Protein AF-A0A354H2B5-F1 (afdb_monomer_lite)

pLDDT: mean 76.97, std 15.52, range [28.95, 92.38]

Structure (mmCIF, N/CA/C/O backbone):
data_AF-A0A354H2B5-F1
#
_entry.id   AF-A0A354H2B5-F1
#
loop_
_atom_site.group_PDB
_atom_site.id
_atom_site.type_symbol
_atom_site.label_atom_id
_atom_site.label_alt_id
_atom_site.label_comp_id
_atom_site.label_asym_id
_atom_site.label_entity_id
_atom_site.label_seq_id
_atom_site.pdbx_PDB_ins_code
_atom_site.Cartn_x
_atom_site.Cartn_y
_atom_site.Cartn_z
_atom_site.occupancy
_atom_site.B_iso_or_equiv
_atom_site.auth_seq_id
_atom_site.auth_comp_id
_atom_site.auth_asym_id
_atom_site.auth_atom_id
_atom_site.pdbx_PDB_model_num
ATOM 1 N N . MET A 1 1 ? 11.056 4.997 -16.940 1.00 75.81 1 MET A N 1
ATOM 2 C CA . MET A 1 1 ? 10.043 4.593 -15.936 1.00 75.81 1 MET A CA 1
ATOM 3 C C . MET A 1 1 ? 10.519 3.284 -15.334 1.00 75.81 1 MET A C 1
ATOM 5 O O . MET A 1 1 ? 11.194 2.554 -16.043 1.00 75.81 1 MET A O 1
ATOM 9 N N . PHE A 1 2 ? 10.261 3.031 -14.055 1.00 84.81 2 PHE A N 1
ATOM 10 C CA . PHE A 1 2 ? 10.778 1.858 -13.340 1.00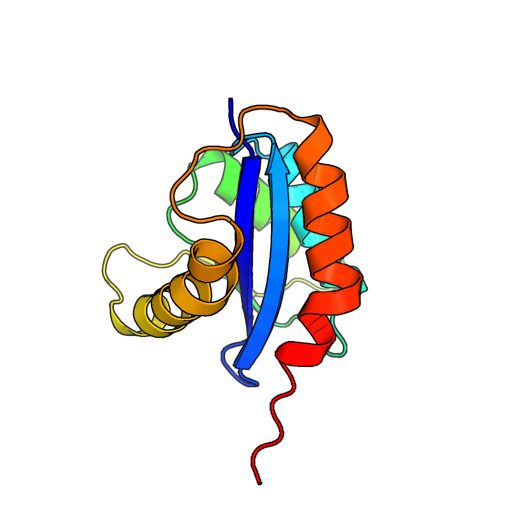 84.81 2 PHE A CA 1
ATOM 11 C C . PHE A 1 2 ? 9.664 1.250 -12.488 1.00 84.81 2 PHE A C 1
ATOM 13 O O . PHE A 1 2 ? 8.677 1.936 -12.202 1.00 84.81 2 PHE A O 1
ATOM 20 N N . ALA A 1 3 ? 9.818 -0.006 -12.077 1.00 86.56 3 ALA A N 1
ATOM 21 C CA . ALA A 1 3 ? 8.948 -0.611 -11.080 1.00 86.56 3 ALA A CA 1
ATOM 22 C C . ALA A 1 3 ? 9.230 0.005 -9.702 1.00 86.56 3 ALA A C 1
ATOM 24 O O . ALA A 1 3 ? 10.386 0.183 -9.315 1.00 86.56 3 ALA A O 1
ATOM 25 N N . TYR A 1 4 ? 8.166 0.338 -8.979 1.00 85.25 4 TYR A N 1
ATOM 26 C CA . TYR A 1 4 ? 8.210 0.815 -7.603 1.00 85.25 4 TYR A CA 1
ATOM 27 C C . TYR A 1 4 ? 7.457 -0.161 -6.716 1.00 85.25 4 TYR A C 1
ATOM 29 O O . TYR A 1 4 ? 6.365 -0.599 -7.077 1.00 85.25 4 TYR A O 1
ATOM 37 N N . THR A 1 5 ? 8.021 -0.452 -5.551 1.00 85.81 5 THR A N 1
ATOM 38 C CA . THR A 1 5 ? 7.298 -1.139 -4.483 1.00 85.81 5 THR A CA 1
ATOM 39 C C . THR A 1 5 ? 6.559 -0.108 -3.640 1.00 85.81 5 THR A C 1
ATOM 41 O O . THR A 1 5 ? 7.102 0.943 -3.302 1.00 85.81 5 THR A O 1
ATOM 44 N N . ILE A 1 6 ? 5.306 -0.418 -3.345 1.00 86.88 6 ILE A N 1
ATOM 45 C CA . ILE A 1 6 ? 4.435 0.263 -2.402 1.00 86.88 6 ILE A CA 1
ATOM 46 C C . ILE A 1 6 ? 4.359 -0.658 -1.189 1.00 86.88 6 ILE A C 1
ATOM 48 O O . ILE A 1 6 ? 4.023 -1.836 -1.338 1.00 86.88 6 ILE A O 1
ATOM 52 N N . ASP A 1 7 ? 4.712 -0.128 -0.026 1.00 85.38 7 ASP A N 1
ATOM 53 C CA . ASP A 1 7 ? 4.713 -0.855 1.238 1.00 85.38 7 ASP A CA 1
ATOM 54 C C . ASP A 1 7 ? 3.526 -0.384 2.079 1.00 85.38 7 ASP A C 1
ATOM 56 O O . ASP A 1 7 ? 3.338 0.817 2.277 1.00 85.38 7 ASP A O 1
ATOM 60 N N . PHE A 1 8 ? 2.705 -1.327 2.527 1.00 85.94 8 PHE A N 1
ATOM 61 C CA . PHE A 1 8 ? 1.566 -1.077 3.398 1.00 85.94 8 PHE A CA 1
ATOM 62 C C . PHE A 1 8 ? 1.844 -1.723 4.740 1.00 85.94 8 PHE A C 1
ATOM 64 O O . PHE A 1 8 ? 2.137 -2.917 4.803 1.00 85.94 8 PHE A O 1
ATOM 71 N N . VAL A 1 9 ? 1.714 -0.944 5.808 1.00 84.62 9 VAL A N 1
ATOM 72 C CA . VAL A 1 9 ? 1.931 -1.412 7.173 1.00 84.62 9 VAL A CA 1
ATOM 73 C C . VAL A 1 9 ? 0.729 -1.031 8.021 1.00 84.62 9 VAL A C 1
ATOM 75 O O . VAL A 1 9 ? 0.363 0.139 8.100 1.00 84.62 9 VAL A O 1
ATOM 78 N N . ASP A 1 10 ? 0.127 -2.021 8.668 1.00 85.12 10 ASP A N 1
ATOM 79 C CA . ASP A 1 10 ? -0.815 -1.790 9.753 1.00 85.12 10 ASP A CA 1
ATOM 80 C C . ASP A 1 10 ? -0.036 -1.597 11.059 1.00 85.12 10 ASP A C 1
ATOM 82 O O . ASP A 1 10 ? 0.724 -2.471 11.481 1.00 85.12 10 ASP A O 1
ATOM 86 N N . ILE A 1 11 ? -0.213 -0.439 11.693 1.00 79.25 11 ILE A N 1
ATOM 87 C CA . ILE A 1 11 ? 0.541 -0.054 12.895 1.00 79.25 11 ILE A CA 1
ATOM 88 C C . ILE A 1 11 ? 0.108 -0.883 14.114 1.00 79.25 11 ILE A C 1
ATOM 90 O O . ILE A 1 11 ? 0.930 -1.202 14.967 1.00 79.25 11 ILE A O 1
ATOM 94 N N . ALA A 1 12 ? -1.173 -1.252 14.210 1.00 80.25 12 ALA A N 1
ATOM 95 C CA . ALA A 1 12 ? -1.713 -1.924 15.391 1.00 80.25 12 ALA A CA 1
ATOM 96 C C . ALA A 1 12 ? -1.278 -3.394 15.489 1.00 80.25 12 ALA A C 1
ATOM 98 O O . ALA A 1 12 ? -1.037 -3.907 16.579 1.00 80.25 12 ALA A O 1
ATOM 99 N N . THR A 1 13 ? -1.198 -4.075 14.350 1.00 80.50 13 THR A N 1
ATOM 100 C CA . THR A 1 13 ? -0.912 -5.513 14.249 1.00 80.50 13 THR A CA 1
ATOM 101 C C . THR A 1 13 ? 0.490 -5.801 13.725 1.00 80.50 13 THR A C 1
ATOM 103 O O . THR A 1 13 ? 0.959 -6.933 13.810 1.00 80.50 13 THR A O 1
ATOM 106 N N . GLY A 1 14 ? 1.154 -4.802 13.141 1.00 79.94 14 GLY A N 1
ATOM 107 C CA . GLY A 1 14 ? 2.409 -4.979 12.424 1.00 79.94 14 GLY A CA 1
ATOM 108 C C . GLY A 1 14 ? 2.250 -5.663 11.063 1.00 79.94 14 GLY A C 1
ATOM 109 O O . GLY A 1 14 ? 3.273 -5.874 10.404 1.00 79.94 14 GLY A O 1
ATOM 110 N N . TRP A 1 15 ? 1.019 -5.983 10.628 1.00 83.19 15 TRP A N 1
ATOM 111 C CA . TRP A 1 15 ? 0.731 -6.632 9.345 1.00 83.19 15 TRP A CA 1
ATOM 112 C C . TRP A 1 15 ? 1.308 -5.825 8.186 1.00 83.19 15 TRP A C 1
ATOM 114 O O . TRP A 1 15 ? 1.215 -4.598 8.166 1.00 83.19 15 TRP A O 1
ATOM 124 N N . THR A 1 16 ? 1.897 -6.511 7.208 1.00 84.62 16 THR A N 1
ATOM 125 C CA . THR A 1 16 ? 2.506 -5.864 6.045 1.00 84.62 16 THR A CA 1
ATOM 126 C C . THR A 1 16 ? 2.004 -6.456 4.747 1.00 84.62 16 THR A C 1
ATOM 128 O O . THR A 1 16 ? 1.933 -7.676 4.619 1.00 84.62 16 THR A O 1
ATOM 131 N N . GLU A 1 17 ? 1.760 -5.607 3.760 1.00 86.88 17 GLU A N 1
ATOM 132 C CA . GLU A 1 17 ? 1.468 -6.010 2.388 1.00 86.88 17 GLU A CA 1
ATOM 133 C C . GLU A 1 17 ? 2.338 -5.192 1.438 1.00 86.88 17 GLU A C 1
ATOM 135 O O . GLU A 1 17 ? 2.391 -3.970 1.540 1.00 86.88 17 GLU A O 1
ATOM 140 N N . GLN A 1 18 ? 2.992 -5.842 0.480 1.00 89.00 18 GLN A N 1
ATOM 141 C CA . GLN A 1 18 ? 3.775 -5.157 -0.547 1.00 89.00 18 GLN A CA 1
ATOM 142 C C . GLN A 1 18 ? 3.103 -5.302 -1.907 1.00 89.00 18 GLN A C 1
ATOM 144 O O . GLN A 1 18 ? 2.541 -6.349 -2.235 1.00 89.00 18 GLN A O 1
ATOM 149 N N . ARG A 1 19 ? 3.158 -4.257 -2.731 1.00 90.31 19 ARG A N 1
ATOM 150 C CA . ARG A 1 19 ? 2.707 -4.307 -4.127 1.00 90.31 19 ARG A CA 1
ATOM 151 C C . ARG A 1 19 ? 3.669 -3.570 -5.038 1.00 90.31 19 ARG A C 1
ATOM 153 O O . ARG A 1 19 ? 4.237 -2.556 -4.663 1.00 90.31 19 ARG A O 1
ATOM 160 N N . ALA A 1 20 ? 3.827 -4.053 -6.259 1.00 90.88 20 ALA A N 1
ATOM 161 C CA . ALA A 1 20 ? 4.576 -3.375 -7.301 1.00 90.88 20 ALA A CA 1
ATOM 162 C C . ALA A 1 20 ? 3.644 -2.562 -8.208 1.00 90.88 20 ALA A C 1
ATOM 164 O O . ALA A 1 20 ? 2.590 -3.044 -8.633 1.00 90.88 20 ALA A O 1
ATOM 165 N N . ALA A 1 21 ? 4.075 -1.357 -8.571 1.00 90.25 21 ALA A N 1
ATOM 166 C CA . ALA A 1 21 ? 3.447 -0.510 -9.577 1.00 90.25 21 ALA A CA 1
ATOM 167 C C . ALA A 1 21 ? 4.479 -0.025 -10.605 1.00 90.25 21 ALA A C 1
ATOM 169 O O . ALA A 1 21 ? 5.660 0.161 -10.305 1.00 90.25 21 ALA A O 1
ATOM 170 N N . TRP A 1 22 ? 4.035 0.179 -11.845 1.00 89.69 22 TRP A N 1
ATOM 171 C CA . TRP A 1 22 ? 4.881 0.726 -12.901 1.00 89.69 22 TRP A CA 1
ATOM 172 C C . TRP A 1 22 ? 4.874 2.257 -12.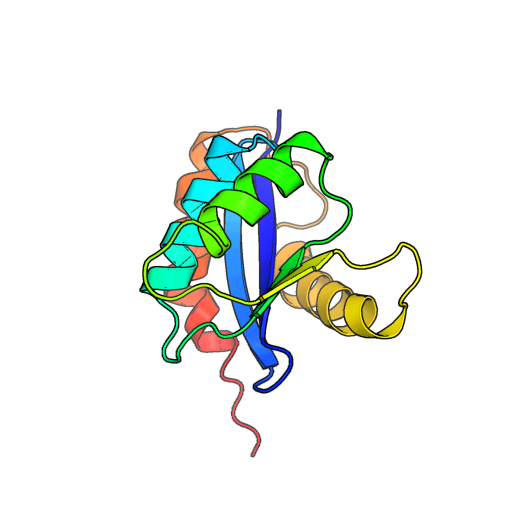839 1.00 89.69 22 TRP A C 1
ATOM 174 O O . TRP A 1 22 ? 3.883 2.902 -13.182 1.00 89.69 22 TRP A O 1
ATOM 184 N N . GLY A 1 23 ? 5.983 2.846 -12.390 1.00 84.94 23 GLY A N 1
ATOM 185 C CA . GLY A 1 23 ? 6.053 4.270 -12.070 1.00 84.94 23 GLY A CA 1
ATOM 186 C C . GLY A 1 23 ? 5.286 4.647 -10.795 1.00 84.94 23 GLY A C 1
ATOM 187 O O . GLY A 1 23 ? 4.733 3.802 -10.099 1.00 84.94 23 GLY A O 1
ATOM 188 N N . LYS A 1 24 ? 5.237 5.951 -10.506 1.00 76.50 24 LYS A N 1
ATOM 189 C CA . LYS A 1 24 ? 4.442 6.538 -9.409 1.00 76.50 24 LYS A CA 1
ATOM 190 C C . LYS A 1 24 ? 3.101 7.100 -9.901 1.00 76.50 24 LYS A C 1
ATOM 192 O O . LYS A 1 24 ? 2.600 8.087 -9.371 1.00 76.50 24 LYS A O 1
ATOM 197 N N . GLY A 1 25 ? 2.569 6.532 -10.983 1.00 81.06 25 GLY A N 1
ATOM 198 C CA . GLY A 1 25 ? 1.313 6.986 -11.572 1.00 81.06 25 GLY A CA 1
ATOM 199 C C . GLY A 1 25 ? 0.134 6.677 -10.653 1.00 81.06 25 GLY A C 1
ATOM 200 O O . GLY A 1 25 ? 0.033 5.568 -10.133 1.00 81.06 25 GLY A O 1
ATOM 201 N N . GLU A 1 26 ? -0.775 7.639 -10.503 1.00 81.25 26 GLU A N 1
ATOM 202 C CA . GLU A 1 26 ? -1.940 7.543 -9.616 1.00 81.25 26 GLU A CA 1
ATOM 203 C C . GLU A 1 26 ? -2.764 6.278 -9.851 1.00 81.25 26 GLU A C 1
ATOM 205 O O . GLU A 1 26 ? -3.010 5.517 -8.919 1.00 81.25 26 GLU A O 1
ATOM 210 N N . LYS A 1 27 ? -3.106 5.998 -11.113 1.00 85.06 27 LYS A N 1
ATOM 211 C CA . LYS A 1 27 ? -3.884 4.814 -11.484 1.00 85.06 27 LYS A CA 1
ATOM 212 C C . LYS A 1 27 ? -3.230 3.513 -11.009 1.00 85.06 27 LYS A C 1
ATOM 214 O O . LYS A 1 27 ? -3.912 2.667 -10.443 1.00 85.06 27 LYS A O 1
ATOM 219 N N . GLY A 1 28 ? -1.918 3.374 -11.208 1.00 86.94 28 GLY A N 1
ATOM 220 C CA . GLY A 1 28 ? -1.184 2.170 -10.816 1.00 86.94 28 GLY A CA 1
ATOM 221 C C . GLY A 1 28 ? -1.145 1.989 -9.300 1.00 86.94 28 GLY A C 1
ATOM 222 O O . GLY A 1 28 ? -1.364 0.886 -8.812 1.00 86.94 28 GLY A O 1
ATOM 223 N N . VAL A 1 29 ? -0.931 3.075 -8.552 1.00 87.38 29 VAL A N 1
ATOM 224 C CA . VAL A 1 29 ? -0.945 3.053 -7.081 1.00 87.38 29 VAL A CA 1
ATOM 225 C C . VAL A 1 29 ? -2.341 2.717 -6.552 1.00 87.38 29 VAL A C 1
ATOM 227 O O . VAL A 1 29 ? -2.483 1.829 -5.715 1.00 87.38 29 VAL A O 1
ATOM 230 N N . LEU A 1 30 ? -3.384 3.361 -7.081 1.00 89.19 30 LEU A N 1
ATOM 231 C CA . LEU A 1 30 ? -4.769 3.128 -6.671 1.00 89.19 30 LEU A CA 1
ATOM 232 C C . LEU A 1 30 ? -5.236 1.695 -6.967 1.00 89.19 30 LEU A C 1
ATOM 234 O O . LEU A 1 30 ? -5.964 1.104 -6.170 1.00 89.19 30 LEU A O 1
ATOM 238 N N . GLU A 1 31 ? -4.823 1.118 -8.098 1.00 91.19 31 GLU A N 1
ATOM 239 C CA . GLU A 1 31 ? -5.089 -0.289 -8.420 1.00 91.19 31 GLU A CA 1
ATOM 240 C C . GLU A 1 31 ? -4.484 -1.235 -7.376 1.00 91.19 31 GLU A C 1
ATOM 242 O O . GLU A 1 31 ? -5.165 -2.163 -6.938 1.00 91.19 31 GLU A O 1
ATOM 247 N N . GLN A 1 32 ? -3.250 -0.977 -6.930 1.00 91.31 32 GLN A N 1
ATOM 248 C CA . GLN A 1 32 ? -2.611 -1.787 -5.891 1.00 91.31 32 GLN A CA 1
ATOM 249 C C . GLN A 1 32 ? -3.253 -1.598 -4.511 1.00 91.31 32 GLN A C 1
ATOM 251 O O . GLN A 1 32 ? -3.426 -2.576 -3.792 1.00 91.31 32 GLN A O 1
ATOM 256 N N . ILE A 1 33 ? -3.681 -0.382 -4.161 1.00 90.50 33 ILE A N 1
ATOM 257 C CA . ILE A 1 33 ? -4.420 -0.118 -2.913 1.00 90.50 33 ILE A CA 1
ATOM 258 C C . ILE A 1 33 ? -5.723 -0.918 -2.876 1.00 90.50 33 ILE A C 1
ATOM 260 O O . ILE A 1 33 ? -5.984 -1.637 -1.915 1.00 90.50 33 ILE A O 1
ATOM 264 N N . LYS A 1 34 ? -6.508 -0.866 -3.958 1.00 91.00 34 LYS A N 1
ATOM 265 C CA . LYS A 1 34 ? -7.756 -1.636 -4.075 1.00 91.00 34 LYS A CA 1
ATOM 266 C C . LYS A 1 34 ? -7.526 -3.141 -4.007 1.00 91.00 34 LYS A C 1
ATOM 268 O O . LYS A 1 34 ? -8.419 -3.877 -3.598 1.00 91.00 34 LYS A O 1
ATOM 273 N N . ASP A 1 35 ? -6.376 -3.610 -4.479 1.00 92.06 35 ASP A N 1
ATOM 274 C CA . ASP A 1 35 ? -6.000 -5.014 -4.374 1.00 92.06 35 ASP A CA 1
ATOM 275 C C . ASP A 1 35 ? -5.674 -5.407 -2.929 1.00 92.06 35 ASP A C 1
ATOM 277 O O . ASP A 1 35 ? -6.185 -6.420 -2.459 1.00 92.06 35 ASP A O 1
ATOM 281 N N . VAL A 1 36 ? -4.916 -4.580 -2.204 1.00 90.19 36 VAL A N 1
ATOM 282 C CA . VAL A 1 36 ? -4.624 -4.791 -0.778 1.00 90.19 36 VAL A CA 1
ATOM 283 C C . VAL A 1 36 ? -5.902 -4.772 0.054 1.00 90.19 36 VAL A C 1
ATOM 285 O O . VAL A 1 36 ? -6.123 -5.701 0.823 1.00 90.19 36 VAL A O 1
ATOM 288 N N . GLU A 1 37 ? -6.798 -3.804 -0.161 1.00 89.94 37 GLU A N 1
ATOM 289 C CA . GLU A 1 37 ? -8.084 -3.721 0.553 1.00 89.94 37 GLU A CA 1
ATOM 290 C C . GLU A 1 37 ? -8.922 -5.004 0.447 1.00 89.94 37 GLU A C 1
ATOM 292 O O . GLU A 1 37 ? -9.629 -5.356 1.387 1.00 89.94 37 GLU A O 1
ATOM 297 N N . LYS A 1 38 ? -8.837 -5.730 -0.675 1.00 89.75 38 LYS A N 1
ATOM 298 C CA . LYS A 1 38 ? -9.543 -7.010 -0.862 1.00 89.75 38 LYS A CA 1
ATOM 299 C C . LYS A 1 38 ? -8.900 -8.176 -0.114 1.00 89.75 38 LYS A C 1
ATOM 301 O O . LYS A 1 38 ? -9.544 -9.209 0.040 1.00 89.75 38 LYS A O 1
ATOM 306 N N . MET A 1 39 ? -7.631 -8.050 0.269 1.00 86.25 39 MET A N 1
ATOM 307 C CA . MET A 1 39 ? -6.846 -9.119 0.890 1.00 86.25 39 MET A CA 1
ATOM 308 C C . MET A 1 39 ? -6.692 -8.962 2.402 1.00 86.25 39 MET A C 1
ATOM 310 O O . MET A 1 39 ? -6.320 -9.936 3.063 1.00 86.25 39 MET A O 1
ATOM 314 N N . LEU A 1 40 ? -6.984 -7.774 2.942 1.00 86.31 40 LEU A N 1
ATOM 315 C CA . LEU A 1 40 ? -6.903 -7.517 4.374 1.00 86.31 40 LEU A CA 1
ATOM 316 C C . LEU A 1 40 ? -7.831 -8.471 5.147 1.00 86.31 40 LEU A C 1
ATOM 318 O O . LEU A 1 40 ? -9.023 -8.554 4.842 1.00 86.31 40 LEU A O 1
ATOM 322 N N . PRO A 1 41 ? -7.320 -9.178 6.172 1.00 85.75 41 PRO A N 1
ATOM 323 C CA . PRO A 1 41 ? -8.139 -10.049 7.012 1.00 85.75 41 PRO A CA 1
ATOM 324 C C . PRO A 1 41 ? -8.955 -9.275 8.066 1.00 85.75 41 PRO A C 1
ATOM 326 O O . PRO A 1 41 ? -9.671 -9.884 8.857 1.00 85.75 41 PRO A O 1
ATOM 329 N N . PHE A 1 42 ? -8.849 -7.945 8.090 1.00 86.62 42 PHE A N 1
ATOM 330 C CA . PHE A 1 42 ? -9.493 -7.044 9.042 1.00 86.62 42 PHE A CA 1
ATOM 331 C C . PHE A 1 42 ? -10.025 -5.789 8.331 1.00 86.62 42 PHE A C 1
ATOM 333 O O . PHE A 1 42 ? -9.561 -5.450 7.239 1.00 86.62 42 PHE A O 1
ATOM 340 N N . PRO A 1 43 ? -11.006 -5.084 8.923 1.00 87.12 43 PRO A N 1
ATOM 341 C CA . PRO A 1 43 ? -11.525 -3.852 8.343 1.00 87.12 43 PRO A CA 1
ATOM 342 C C . PRO A 1 43 ? -10.471 -2.739 8.360 1.00 87.12 43 PRO A C 1
ATOM 344 O O . PRO A 1 43 ? -9.852 -2.464 9.386 1.00 87.12 43 PRO A O 1
ATOM 347 N N . LEU A 1 44 ? -10.317 -2.050 7.229 1.00 88.50 44 LEU A N 1
ATOM 348 C CA . LEU A 1 44 ? -9.510 -0.835 7.134 1.00 88.50 44 LEU A CA 1
ATOM 349 C C . LEU A 1 44 ? -10.281 0.335 7.764 1.00 88.50 44 LEU A C 1
ATOM 351 O O . LEU A 1 44 ? -11.301 0.754 7.223 1.00 88.50 44 LEU A O 1
ATOM 355 N N . LEU A 1 45 ? -9.808 0.855 8.900 1.00 88.38 45 LEU A N 1
ATOM 356 C CA . LEU A 1 45 ? -10.471 1.947 9.637 1.00 88.38 45 LEU A CA 1
ATOM 357 C C . LEU A 1 45 ? -9.869 3.327 9.351 1.00 88.38 45 LEU A C 1
ATOM 359 O O . LEU A 1 45 ? -10.570 4.343 9.360 1.00 88.38 45 LEU A O 1
ATOM 363 N N . GLY A 1 46 ? -8.570 3.358 9.067 1.00 89.38 46 GLY A N 1
ATOM 364 C CA . GLY A 1 46 ? -7.836 4.559 8.706 1.00 89.38 46 GLY A CA 1
ATOM 365 C C . GLY A 1 46 ? -6.765 4.253 7.670 1.00 89.38 46 GLY A C 1
ATOM 366 O O . GLY A 1 46 ? -6.282 3.127 7.588 1.00 89.38 46 GLY A O 1
ATOM 367 N N . PHE A 1 47 ? -6.410 5.255 6.878 1.00 89.06 47 PHE A N 1
ATOM 368 C CA . PHE A 1 47 ? -5.328 5.187 5.913 1.00 89.06 47 PHE A CA 1
ATOM 369 C C . PHE A 1 47 ? -4.492 6.459 6.013 1.00 89.06 47 PHE A C 1
ATOM 371 O O . PHE A 1 47 ? -5.017 7.561 5.840 1.00 89.06 47 PHE A O 1
ATOM 378 N N . ASP A 1 48 ? -3.198 6.295 6.277 1.00 86.50 48 ASP A N 1
ATOM 379 C CA . ASP A 1 48 ? -2.234 7.389 6.252 1.00 86.50 48 ASP A CA 1
ATOM 380 C C . ASP A 1 48 ? -1.373 7.287 4.992 1.00 86.50 48 ASP A C 1
ATOM 382 O O . ASP A 1 48 ? -0.818 6.225 4.704 1.00 86.50 48 ASP A O 1
ATOM 386 N N . SER A 1 49 ? -1.298 8.367 4.211 1.00 81.25 49 SER A N 1
ATOM 387 C CA . SER A 1 49 ? -0.399 8.435 3.057 1.00 81.25 49 SER A CA 1
ATOM 388 C C . SER A 1 49 ? 0.810 9.325 3.333 1.00 81.25 49 SER A C 1
ATOM 390 O O . SER A 1 49 ? 0.717 10.368 3.990 1.00 81.25 49 SER A O 1
ATOM 392 N N . ASP A 1 50 ? 1.941 8.951 2.739 1.00 74.88 50 ASP A N 1
ATOM 393 C CA . ASP A 1 50 ? 3.170 9.733 2.773 1.00 74.88 50 ASP A CA 1
ATOM 394 C C . ASP A 1 50 ? 3.116 10.960 1.833 1.00 74.88 50 ASP A C 1
ATOM 396 O O . ASP A 1 50 ? 2.069 11.351 1.301 1.00 74.88 50 ASP A O 1
ATOM 400 N N . ASN A 1 51 ? 4.273 11.598 1.620 1.00 60.81 51 ASN A N 1
ATOM 401 C CA . ASN A 1 51 ? 4.449 12.739 0.715 1.00 60.81 51 ASN A CA 1
ATOM 402 C C . ASN A 1 51 ? 4.384 12.360 -0.778 1.00 60.81 51 ASN A C 1
ATOM 404 O O . ASN A 1 51 ? 5.172 12.851 -1.593 1.00 60.81 51 ASN A O 1
ATOM 408 N N . GLY A 1 52 ? 3.417 11.526 -1.162 1.00 65.56 52 GLY A N 1
ATOM 409 C CA . GLY A 1 52 ? 2.959 11.426 -2.538 1.00 65.56 52 GLY A CA 1
ATOM 410 C C . GLY A 1 52 ? 2.641 12.805 -3.127 1.00 65.56 52 GLY A C 1
ATOM 411 O O . GLY A 1 52 ? 2.385 13.778 -2.409 1.00 65.56 52 GLY A O 1
ATOM 412 N N . GLY A 1 53 ? 2.670 12.904 -4.458 1.00 69.62 53 GLY A N 1
ATOM 413 C CA . GLY A 1 53 ? 2.273 14.136 -5.139 1.00 69.62 53 GLY A CA 1
ATOM 414 C C . GLY A 1 53 ? 0.848 14.538 -4.748 1.00 69.62 53 GLY A C 1
ATOM 415 O O . GLY A 1 53 ? 0.000 13.678 -4.516 1.00 69.62 53 GLY A O 1
ATOM 416 N N . GLU A 1 54 ? 0.568 15.839 -4.695 1.00 65.75 54 GLU A N 1
ATOM 417 C CA . GLU A 1 54 ? -0.740 16.358 -4.261 1.00 65.75 54 GLU A CA 1
ATOM 418 C C . GLU A 1 54 ? -1.905 15.763 -5.059 1.00 65.75 54 GLU A C 1
ATOM 420 O O . GLU A 1 54 ? -2.948 15.448 -4.491 1.00 65.75 54 GLU A O 1
ATOM 425 N N . PHE A 1 55 ? -1.687 15.525 -6.354 1.00 68.12 55 PHE A N 1
ATOM 426 C CA . PHE A 1 55 ? -2.650 14.861 -7.224 1.00 68.12 55 PHE A CA 1
ATOM 427 C C . PHE A 1 55 ? -2.967 13.437 -6.747 1.00 68.12 55 PHE A C 1
ATOM 429 O O . PHE A 1 55 ? -4.127 13.114 -6.521 1.00 68.12 55 PHE A O 1
ATOM 436 N N . LEU A 1 56 ? -1.947 12.611 -6.485 1.00 76.12 56 LEU A N 1
ATOM 437 C CA . LEU A 1 56 ? -2.143 11.264 -5.943 1.00 76.12 56 LEU A CA 1
ATOM 438 C C . LEU A 1 56 ? -2.954 11.314 -4.641 1.00 76.12 56 LEU A C 1
ATOM 440 O O . LEU A 1 56 ? -3.946 10.604 -4.510 1.00 76.12 56 LEU A O 1
ATOM 444 N N . ASN A 1 57 ? -2.595 12.210 -3.722 1.00 79.62 57 ASN A N 1
ATOM 445 C CA . ASN A 1 57 ? -3.273 12.330 -2.431 1.00 79.62 57 ASN A CA 1
ATOM 446 C C . ASN A 1 57 ? -4.746 12.739 -2.564 1.00 79.62 57 ASN A C 1
ATOM 448 O O . ASN A 1 57 ? -5.583 12.202 -1.846 1.00 79.62 57 ASN A O 1
ATOM 452 N N . TYR A 1 58 ? -5.088 13.641 -3.489 1.00 84.12 58 TYR A N 1
ATOM 453 C CA . TYR A 1 58 ? -6.483 14.025 -3.738 1.00 84.12 58 TYR A CA 1
ATOM 454 C C . TYR A 1 58 ? -7.334 12.833 -4.197 1.00 84.12 58 TYR A C 1
ATOM 456 O O . TYR A 1 58 ? -8.453 12.628 -3.722 1.00 84.12 58 TYR A O 1
ATOM 464 N N . HIS A 1 59 ? -6.788 12.017 -5.094 1.00 86.25 59 HIS A N 1
ATOM 465 C CA . HIS A 1 59 ? -7.470 10.832 -5.598 1.00 86.25 59 HIS A CA 1
ATOM 466 C C . HIS A 1 59 ? -7.621 9.740 -4.531 1.00 86.25 59 HIS A C 1
ATOM 468 O O . HIS A 1 59 ? -8.688 9.128 -4.434 1.00 86.25 59 HIS A O 1
ATOM 474 N N . LEU A 1 60 ? -6.605 9.541 -3.686 1.00 87.38 60 LEU A N 1
ATOM 475 C CA . LEU A 1 60 ? -6.689 8.629 -2.541 1.00 87.38 60 LEU A CA 1
ATOM 476 C C . LEU A 1 60 ? -7.704 9.105 -1.505 1.00 87.38 60 LEU A C 1
ATOM 478 O O . LEU A 1 60 ? -8.528 8.311 -1.054 1.00 87.38 60 LEU A O 1
ATOM 482 N N . PHE A 1 61 ? -7.695 10.401 -1.185 1.00 89.00 61 PHE A N 1
ATOM 483 C CA . PHE A 1 61 ? -8.665 11.001 -0.279 1.00 89.00 61 PHE A CA 1
ATOM 484 C C . PHE A 1 61 ? -10.087 10.694 -0.743 1.00 89.00 61 PHE A C 1
ATOM 486 O O . PHE A 1 61 ? -10.851 10.100 0.009 1.00 89.00 61 PHE A O 1
ATOM 493 N N . ARG A 1 62 ? -10.415 10.994 -2.007 1.00 89.94 62 ARG A N 1
ATOM 494 C CA . ARG A 1 62 ? -11.742 10.707 -2.573 1.00 89.94 62 ARG A CA 1
ATOM 495 C C . ARG A 1 62 ? -12.087 9.225 -2.565 1.00 89.94 62 ARG A C 1
ATOM 497 O O . ARG A 1 62 ? -13.198 8.866 -2.198 1.00 89.94 62 ARG A O 1
ATOM 504 N N . HIS A 1 63 ? -11.149 8.355 -2.940 1.00 91.56 63 HIS A N 1
ATOM 505 C CA . HIS A 1 63 ? -11.371 6.904 -2.913 1.00 91.56 63 HIS A CA 1
ATOM 506 C C . HIS A 1 63 ? -11.771 6.410 -1.513 1.00 91.56 63 HIS A C 1
ATOM 508 O O . HIS A 1 63 ? -12.620 5.526 -1.384 1.00 91.56 63 HIS A O 1
ATOM 514 N N . PHE A 1 64 ? -11.206 7.008 -0.464 1.00 91.25 64 PHE A N 1
ATOM 515 C CA . PHE A 1 64 ? -11.454 6.602 0.913 1.00 91.25 64 PHE A CA 1
ATOM 516 C C . PHE A 1 64 ? -12.612 7.326 1.611 1.00 91.25 64 PHE A C 1
ATOM 518 O O . PHE A 1 64 ? -13.215 6.726 2.508 1.00 91.25 64 PHE A O 1
ATOM 525 N N . THR A 1 65 ? -12.962 8.546 1.195 1.00 91.06 65 THR A N 1
ATOM 526 C CA . THR A 1 65 ? -14.041 9.345 1.801 1.00 91.06 65 THR A CA 1
ATOM 527 C C . THR A 1 65 ? -15.366 9.288 1.034 1.00 91.06 65 THR A C 1
ATOM 529 O O . THR A 1 65 ? -16.410 9.248 1.679 1.00 91.06 65 THR A O 1
ATOM 532 N N . ASP A 1 66 ? -15.364 9.162 -0.301 1.00 92.38 66 ASP A N 1
ATOM 533 C CA . ASP A 1 66 ? -16.579 9.143 -1.148 1.00 92.38 66 ASP A CA 1
ATOM 534 C C . ASP A 1 66 ? -17.271 7.753 -1.201 1.00 92.38 66 ASP A C 1
ATOM 536 O O . ASP A 1 66 ? -17.972 7.412 -2.158 1.00 92.38 66 ASP A O 1
ATOM 540 N N . ARG A 1 67 ? -17.085 6.904 -0.183 1.00 89.38 67 ARG A N 1
ATOM 541 C CA . ARG A 1 67 ? -17.656 5.543 -0.105 1.00 89.38 67 ARG A CA 1
ATOM 542 C C . ARG A 1 67 ? -18.709 5.416 0.993 1.00 89.38 67 ARG A C 1
ATOM 544 O O . ARG A 1 67 ? -18.731 6.186 1.942 1.00 89.38 67 ARG A O 1
ATOM 551 N N . LYS A 1 68 ? -19.568 4.387 0.897 1.00 87.50 68 LYS A N 1
ATOM 552 C CA . LYS A 1 68 ? -20.673 4.142 1.855 1.00 87.50 68 LYS A CA 1
ATOM 553 C C . LYS A 1 68 ? -20.218 4.054 3.315 1.00 87.50 68 LYS A C 1
ATOM 555 O O . LYS A 1 68 ? -20.957 4.464 4.200 1.00 87.50 68 LYS A O 1
ATOM 560 N N . GLN A 1 69 ? -19.039 3.481 3.548 1.00 87.06 69 GLN A N 1
ATOM 561 C CA . GLN A 1 69 ? -18.375 3.438 4.850 1.00 87.06 69 GLN A CA 1
ATOM 562 C C . GLN A 1 69 ? -17.045 4.182 4.703 1.00 87.06 69 GLN A C 1
ATOM 564 O O . GLN A 1 69 ? -16.082 3.586 4.211 1.00 87.06 69 GLN A O 1
ATOM 569 N N . PRO A 1 70 ? -17.012 5.491 5.011 1.00 89.44 70 PRO A N 1
ATOM 570 C CA . PRO A 1 70 ? -15.802 6.291 4.904 1.00 89.44 70 PRO A CA 1
ATOM 571 C C . PRO A 1 70 ? -14.703 5.753 5.814 1.00 89.44 70 PRO A C 1
ATOM 573 O O . PRO A 1 70 ? -14.966 5.288 6.921 1.00 89.44 70 PRO A O 1
ATOM 576 N N . VAL A 1 71 ? -13.467 5.865 5.348 1.00 90.75 71 VAL A N 1
ATOM 577 C CA . VAL A 1 71 ? -12.271 5.541 6.129 1.00 90.75 71 VAL A CA 1
ATOM 578 C C . VAL A 1 71 ? -11.534 6.827 6.411 1.00 90.75 71 VAL A C 1
ATOM 580 O O . VAL A 1 71 ? -11.420 7.685 5.533 1.00 90.75 71 VAL A O 1
ATOM 583 N N . SER A 1 72 ? -11.049 6.959 7.643 1.00 88.81 72 SER A N 1
ATOM 584 C CA . SER A 1 72 ? -10.297 8.139 8.050 1.00 88.81 72 SER A CA 1
ATOM 585 C C . SER A 1 72 ? -9.044 8.256 7.189 1.00 88.81 72 SER A C 1
ATOM 587 O O . SER A 1 72 ? -8.246 7.325 7.145 1.00 88.81 72 SER A O 1
ATOM 589 N N . PHE A 1 73 ? -8.875 9.374 6.490 1.00 87.75 73 PHE A N 1
ATOM 590 C CA . PHE A 1 73 ? -7.688 9.617 5.683 1.00 87.75 73 PHE A CA 1
ATOM 591 C C . PHE A 1 73 ? -6.856 10.720 6.318 1.00 87.75 73 PHE A C 1
ATOM 593 O O . PHE A 1 73 ? -7.330 11.848 6.483 1.00 87.75 73 PHE A O 1
ATOM 600 N N . THR A 1 74 ? -5.610 10.403 6.643 1.00 83.06 74 THR A N 1
ATOM 601 C CA . THR A 1 74 ? -4.630 11.373 7.122 1.00 83.06 74 THR A CA 1
ATOM 602 C C . THR A 1 74 ? -3.436 11.410 6.182 1.00 83.06 74 THR A C 1
ATOM 604 O O . THR A 1 74 ? -3.145 10.469 5.449 1.00 83.06 74 THR A O 1
ATOM 607 N N . ARG A 1 75 ? -2.774 12.563 6.150 1.00 77.44 75 ARG A N 1
ATOM 608 C CA . ARG A 1 75 ? -1.508 12.725 5.447 1.00 77.44 75 ARG A CA 1
ATOM 609 C C . ARG A 1 75 ? -0.437 12.949 6.494 1.00 77.44 75 ARG A C 1
ATOM 611 O O . ARG A 1 75 ? -0.533 13.916 7.262 1.00 77.44 75 ARG A O 1
ATOM 618 N N . SER A 1 76 ? 0.599 12.123 6.465 1.00 65.12 76 SER A N 1
ATOM 619 C CA . SER A 1 76 ? 1.788 12.344 7.272 1.00 65.12 76 SER A CA 1
ATOM 620 C C . SER A 1 76 ? 2.355 13.741 7.009 1.00 65.12 76 SER A C 1
ATOM 622 O O . SER A 1 76 ? 2.640 14.133 5.872 1.00 65.12 76 SER A O 1
ATOM 624 N N . ARG A 1 77 ? 2.523 14.531 8.076 1.00 54.59 77 ARG A N 1
ATOM 625 C CA . ARG A 1 77 ? 3.290 15.781 8.005 1.00 54.59 77 ARG A CA 1
ATOM 626 C C . ARG A 1 77 ? 4.749 15.416 7.739 1.00 54.59 77 ARG A C 1
ATOM 628 O O . ARG A 1 77 ? 5.250 14.443 8.298 1.00 54.59 77 ARG A O 1
ATOM 635 N N . ALA A 1 78 ? 5.449 16.204 6.924 1.00 46.19 78 ALA A N 1
ATOM 636 C CA . ALA A 1 78 ? 6.897 16.057 6.800 1.00 46.19 78 ALA A CA 1
ATOM 637 C C . ALA A 1 78 ? 7.523 16.080 8.214 1.00 46.19 78 ALA A C 1
ATOM 639 O O . ALA A 1 78 ? 7.257 17.021 8.959 1.00 46.19 78 ALA A O 1
ATOM 640 N N . TYR A 1 79 ? 8.326 15.062 8.556 1.00 43.72 79 TYR A N 1
ATOM 641 C CA . TYR A 1 79 ? 9.086 14.906 9.815 1.00 43.72 79 TYR A CA 1
ATOM 642 C C . TYR A 1 79 ? 8.421 14.228 11.039 1.00 43.72 79 TYR A C 1
ATOM 644 O O . TYR A 1 79 ? 8.764 14.574 12.169 1.00 43.72 79 TYR A O 1
ATOM 652 N N . ARG A 1 80 ? 7.574 13.197 10.888 1.00 48.75 80 ARG A N 1
ATOM 653 C CA . ARG A 1 80 ? 7.438 12.185 11.965 1.00 48.75 80 ARG A CA 1
ATOM 654 C C . ARG A 1 80 ? 8.382 11.016 11.701 1.00 48.75 80 ARG A C 1
ATOM 656 O O . ARG A 1 80 ? 8.246 10.304 10.717 1.00 48.75 80 ARG A O 1
ATOM 663 N N . LYS A 1 81 ? 9.414 10.920 12.538 1.00 44.38 81 LYS A N 1
ATOM 664 C CA . LYS A 1 81 ? 10.596 10.072 12.333 1.00 44.38 81 LYS A CA 1
ATOM 665 C C . LYS A 1 81 ? 10.373 8.613 12.747 1.00 44.38 81 LYS A C 1
ATOM 667 O O . LYS A 1 81 ? 11.061 7.747 12.222 1.00 44.38 81 LYS A O 1
ATOM 672 N N . ASP A 1 82 ? 9.416 8.366 13.639 1.00 54.41 82 ASP A N 1
ATOM 673 C CA . ASP A 1 82 ? 9.212 7.047 14.247 1.00 54.41 82 ASP A CA 1
ATOM 674 C C . ASP A 1 82 ? 8.356 6.131 13.356 1.00 54.41 82 ASP A C 1
ATOM 676 O O . ASP A 1 82 ? 8.753 5.000 13.104 1.00 54.41 82 ASP A O 1
ATOM 680 N N . ASP A 1 83 ? 7.279 6.648 12.750 1.00 55.06 83 ASP A N 1
ATOM 681 C CA . ASP A 1 83 ? 6.433 5.880 11.812 1.00 55.06 83 ASP A CA 1
ATOM 682 C C . ASP A 1 83 ? 7.214 5.455 10.549 1.00 55.06 83 ASP A C 1
ATOM 684 O O . ASP A 1 83 ? 7.020 4.374 9.991 1.00 55.06 83 ASP A O 1
ATOM 688 N N . ASN A 1 84 ? 8.164 6.293 10.119 1.00 57.47 84 ASN A N 1
ATOM 689 C CA . ASN A 1 84 ? 9.058 5.974 9.010 1.00 57.47 84 ASN A CA 1
ATOM 690 C C . ASN A 1 84 ? 10.096 4.908 9.373 1.00 57.47 84 ASN A C 1
ATOM 692 O O . ASN A 1 84 ? 10.545 4.210 8.471 1.00 57.47 84 ASN A O 1
ATOM 696 N N . ALA A 1 85 ? 10.497 4.767 10.640 1.00 59.53 85 ALA A N 1
ATOM 697 C CA . ALA A 1 85 ? 11.539 3.815 11.024 1.00 59.53 85 ALA A CA 1
ATOM 698 C C . ALA A 1 85 ? 11.078 2.364 10.811 1.00 59.53 85 ALA A C 1
ATOM 700 O O . ALA A 1 85 ? 11.820 1.565 10.235 1.00 59.53 85 ALA A O 1
ATOM 701 N N . ASP A 1 86 ? 9.831 2.055 11.174 1.00 60.91 86 ASP A N 1
ATOM 702 C CA . ASP A 1 86 ? 9.234 0.733 10.958 1.00 60.91 86 ASP A CA 1
ATOM 703 C C . ASP A 1 86 ? 9.119 0.409 9.462 1.00 60.91 86 ASP A C 1
ATOM 705 O O . ASP A 1 86 ? 9.453 -0.694 9.019 1.00 60.91 86 ASP A O 1
ATOM 709 N N . ILE A 1 87 ? 8.702 1.392 8.659 1.00 62.06 87 ILE A N 1
ATOM 710 C CA . ILE A 1 87 ? 8.600 1.276 7.199 1.00 62.06 87 ILE A CA 1
ATOM 711 C C . ILE A 1 87 ? 9.992 1.155 6.557 1.00 62.06 87 ILE A C 1
ATOM 713 O O . ILE A 1 87 ? 10.184 0.383 5.620 1.00 62.06 87 ILE A O 1
ATOM 717 N N . GLU A 1 88 ? 10.996 1.890 7.031 1.00 65.88 88 GLU A N 1
ATOM 718 C CA . GLU A 1 88 ? 12.366 1.834 6.509 1.00 65.88 88 GLU A CA 1
ATOM 719 C C . GLU A 1 88 ? 13.042 0.497 6.832 1.00 65.88 88 GLU A C 1
ATOM 721 O O . GLU A 1 88 ? 13.685 -0.089 5.953 1.00 65.88 88 GLU A O 1
ATOM 726 N N . GLN A 1 89 ? 12.849 -0.023 8.049 1.00 62.00 89 GLN A N 1
ATOM 727 C CA . GLN A 1 89 ? 13.328 -1.345 8.443 1.00 62.00 89 GLN A CA 1
ATOM 728 C C . GLN A 1 89 ? 12.693 -2.433 7.572 1.00 62.00 89 GLN A C 1
ATOM 730 O O . GLN A 1 89 ? 13.406 -3.276 7.022 1.00 62.00 89 GLN A O 1
ATOM 735 N N . LYS A 1 90 ? 11.369 -2.373 7.380 1.00 66.12 90 LYS A N 1
ATOM 736 C CA . LYS A 1 90 ? 10.620 -3.320 6.544 1.00 66.12 90 LYS A CA 1
ATOM 737 C C . LYS A 1 90 ? 10.992 -3.206 5.070 1.00 66.12 90 LYS A C 1
ATOM 739 O O . LYS A 1 90 ? 11.180 -4.224 4.417 1.00 66.12 90 LYS A O 1
ATOM 744 N N . ASN A 1 91 ? 11.208 -2.008 4.537 1.00 66.12 91 ASN A N 1
ATOM 745 C CA . ASN A 1 91 ? 11.704 -1.843 3.169 1.00 66.12 91 ASN A CA 1
ATOM 746 C C . ASN A 1 91 ? 13.113 -2.425 2.984 1.00 66.12 91 ASN A C 1
ATOM 748 O O . ASN A 1 91 ? 13.436 -2.969 1.922 1.00 66.12 91 ASN A O 1
ATOM 752 N N . TRP A 1 92 ? 13.971 -2.324 4.002 1.00 59.03 92 TRP A N 1
ATOM 753 C CA . TRP A 1 92 ? 15.299 -2.925 3.951 1.00 59.03 92 TRP A CA 1
ATOM 754 C C . TRP A 1 92 ? 15.226 -4.456 3.931 1.00 59.03 92 TRP A C 1
ATOM 756 O O . TRP A 1 92 ? 15.792 -5.067 3.020 1.00 59.03 92 TRP A O 1
ATOM 766 N N . THR A 1 93 ? 14.491 -5.071 4.863 1.00 60.97 93 THR A N 1
ATOM 767 C CA . THR A 1 93 ? 14.358 -6.536 4.938 1.00 60.97 93 THR A CA 1
ATOM 768 C C . THR A 1 93 ? 13.558 -7.106 3.771 1.00 60.97 93 THR A C 1
ATOM 770 O O . THR A 1 93 ? 13.923 -8.154 3.240 1.00 60.97 93 THR A O 1
ATOM 773 N N . HIS A 1 94 ? 12.500 -6.414 3.337 1.00 63.50 94 HIS A N 1
ATOM 774 C CA . HIS A 1 94 ? 11.511 -6.968 2.414 1.00 63.50 94 HIS A CA 1
ATOM 775 C C . HIS A 1 94 ? 11.619 -6.530 0.957 1.00 63.50 94 HIS A C 1
ATOM 777 O O . HIS A 1 94 ? 10.969 -7.083 0.079 1.00 63.50 94 HIS A O 1
ATOM 783 N N . VAL A 1 95 ? 12.441 -5.538 0.646 1.00 67.94 95 VAL A N 1
ATOM 784 C CA . VAL A 1 95 ? 12.611 -5.116 -0.749 1.00 67.94 95 VAL A CA 1
ATOM 785 C C . VAL A 1 95 ? 14.078 -5.181 -1.123 1.00 67.94 95 VAL A C 1
ATOM 787 O O . VAL A 1 95 ? 14.444 -5.836 -2.100 1.00 67.94 95 VAL A O 1
ATOM 790 N N . ARG A 1 96 ? 14.940 -4.562 -0.313 1.00 68.31 96 ARG A N 1
ATOM 791 C CA . ARG A 1 96 ? 16.354 -4.382 -0.663 1.00 68.31 96 ARG A CA 1
ATOM 792 C C . ARG A 1 96 ? 17.191 -5.651 -0.551 1.00 68.31 96 ARG A C 1
ATOM 794 O O . ARG A 1 96 ? 18.147 -5.774 -1.309 1.00 68.31 96 ARG A O 1
ATOM 801 N N . GLN A 1 97 ? 16.851 -6.596 0.326 1.00 71.06 97 GLN A N 1
ATOM 802 C CA . GLN A 1 97 ? 17.586 -7.868 0.384 1.00 71.06 97 GLN A CA 1
ATOM 803 C C . GLN A 1 97 ? 17.376 -8.750 -0.854 1.00 71.06 97 GLN A C 1
ATOM 805 O O . GLN A 1 97 ? 18.289 -9.470 -1.243 1.00 71.06 97 GLN A O 1
ATOM 810 N N . TRP A 1 98 ? 16.211 -8.664 -1.499 1.00 67.56 98 TRP A N 1
ATOM 811 C CA . TRP A 1 98 ? 15.838 -9.574 -2.586 1.00 67.56 98 TRP A CA 1
ATOM 812 C C . TRP A 1 98 ? 15.986 -8.950 -3.970 1.00 67.56 98 TRP A C 1
ATOM 814 O O . TRP A 1 98 ? 16.555 -9.561 -4.869 1.00 67.56 98 TRP A O 1
ATOM 824 N N . PHE A 1 99 ? 15.516 -7.713 -4.144 1.00 73.75 99 PHE A N 1
ATOM 825 C CA . PHE A 1 99 ? 15.636 -6.993 -5.416 1.00 73.75 99 PHE A CA 1
ATOM 826 C C . PHE A 1 99 ? 16.932 -6.176 -5.516 1.00 73.75 99 PHE A C 1
ATOM 828 O O . PHE A 1 99 ? 17.259 -5.642 -6.578 1.00 73.75 99 PHE A O 1
ATOM 835 N N . GLY A 1 100 ? 17.690 -6.076 -4.420 1.00 71.50 100 GLY A N 1
ATOM 836 C CA . GLY A 1 100 ? 18.878 -5.238 -4.350 1.00 71.50 100 GLY A CA 1
ATOM 837 C C . GLY A 1 100 ? 18.546 -3.750 -4.489 1.00 71.50 100 GLY A C 1
ATOM 838 O O . GLY A 1 100 ? 17.436 -3.293 -4.219 1.00 71.50 100 GLY A O 1
ATOM 839 N N . TYR A 1 101 ? 19.537 -2.978 -4.930 1.00 68.81 101 TYR A N 1
ATOM 840 C CA . TYR A 1 101 ? 19.405 -1.538 -5.189 1.00 68.81 101 TYR A CA 1
ATOM 841 C C . TYR A 1 101 ? 19.151 -1.217 -6.670 1.00 68.81 101 TYR A C 1
ATOM 843 O O . TYR A 1 101 ? 19.172 -0.050 -7.070 1.00 68.81 101 TYR A O 1
ATOM 851 N N . GLN A 1 102 ? 18.958 -2.240 -7.507 1.00 71.06 102 GLN A N 1
ATOM 852 C CA . GLN A 1 102 ? 18.806 -2.057 -8.945 1.00 71.06 102 GLN A CA 1
ATOM 853 C C . GLN A 1 102 ? 17.418 -1.518 -9.287 1.00 71.06 102 GLN A C 1
ATOM 855 O O . GLN A 1 102 ? 16.402 -1.922 -8.726 1.00 71.06 102 GLN A O 1
ATOM 860 N N . ARG A 1 103 ? 17.371 -0.590 -10.246 1.00 77.81 103 ARG A N 1
ATOM 861 C CA . ARG A 1 103 ? 16.106 -0.101 -10.791 1.00 77.81 103 ARG A CA 1
ATOM 862 C C . ARG A 1 103 ? 15.628 -1.072 -11.861 1.00 77.81 103 ARG A C 1
ATOM 864 O O . ARG A 1 103 ? 16.283 -1.214 -12.886 1.00 77.81 103 ARG A O 1
ATOM 871 N N . LEU A 1 104 ? 14.479 -1.699 -11.631 1.00 83.31 104 LEU A N 1
ATOM 872 C CA . LEU A 1 104 ? 13.866 -2.606 -12.596 1.00 83.31 104 LEU A CA 1
ATOM 873 C C . LEU A 1 104 ? 13.111 -1.788 -13.653 1.00 83.31 104 LEU A C 1
ATOM 875 O O . LEU A 1 104 ? 12.059 -1.210 -13.378 1.00 83.31 104 LEU A O 1
ATOM 879 N N . ASP A 1 105 ? 13.667 -1.703 -14.856 1.00 87.31 105 ASP A N 1
ATOM 880 C CA . ASP A 1 105 ? 13.196 -0.876 -15.975 1.00 87.31 105 ASP A CA 1
ATOM 881 C C . ASP A 1 105 ? 12.404 -1.656 -17.036 1.00 87.31 105 ASP A C 1
ATOM 883 O O . ASP A 1 105 ? 12.069 -1.127 -18.097 1.00 87.31 105 ASP A O 1
ATOM 887 N N . ASN A 1 106 ? 12.019 -2.891 -16.719 1.00 87.25 106 ASN A N 1
ATOM 888 C CA . ASN A 1 106 ? 11.172 -3.717 -17.563 1.00 87.25 106 ASN A CA 1
ATOM 889 C C . ASN A 1 106 ? 9.760 -3.832 -16.958 1.00 87.25 106 ASN A C 1
ATOM 891 O O . ASN A 1 106 ? 9.606 -4.467 -15.919 1.00 87.25 106 ASN A O 1
ATOM 895 N N . PRO A 1 107 ? 8.696 -3.312 -17.599 1.00 87.44 107 PRO A N 1
ATOM 896 C CA . PRO A 1 107 ? 7.337 -3.360 -17.047 1.00 87.44 107 PRO A CA 1
ATOM 897 C C . PRO A 1 107 ? 6.815 -4.783 -16.803 1.00 87.44 107 PRO A C 1
ATOM 899 O O . PRO A 1 107 ? 5.954 -4.979 -15.946 1.00 87.44 107 PRO A O 1
ATOM 902 N N . LYS A 1 108 ? 7.356 -5.791 -17.503 1.00 90.44 108 LYS A N 1
ATOM 903 C CA . LYS A 1 108 ? 6.988 -7.203 -17.309 1.00 90.44 108 LYS A CA 1
ATOM 904 C C . LYS A 1 108 ? 7.374 -7.740 -15.928 1.00 90.44 108 LYS A C 1
ATOM 906 O O . LYS A 1 108 ? 6.868 -8.785 -15.537 1.00 90.44 108 LYS A O 1
ATOM 911 N N . VAL A 1 109 ? 8.232 -7.038 -15.183 1.00 89.50 109 VAL A N 1
ATOM 912 C CA . VAL A 1 109 ? 8.605 -7.432 -13.818 1.00 89.50 109 VAL A CA 1
ATOM 913 C C . VAL A 1 109 ? 7.504 -7.137 -12.805 1.00 89.50 109 VAL A C 1
ATOM 915 O O . VAL A 1 109 ? 7.409 -7.844 -11.814 1.00 89.50 109 VAL A O 1
ATOM 918 N N . VAL A 1 110 ? 6.629 -6.154 -13.049 1.00 90.31 110 VAL A N 1
ATOM 91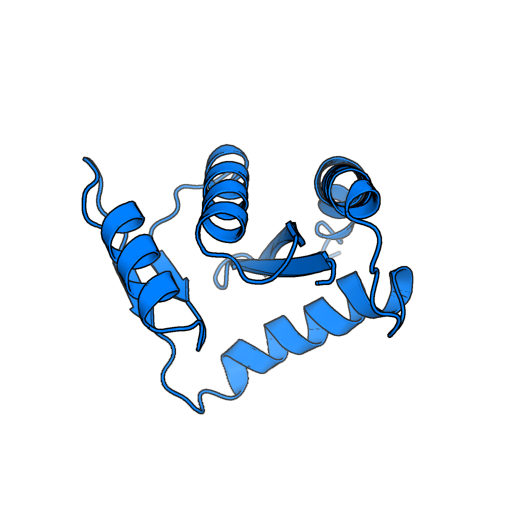9 C CA . VAL A 1 110 ? 5.604 -5.740 -12.074 1.00 90.31 110 VAL A CA 1
ATOM 920 C C . VAL A 1 110 ? 4.627 -6.878 -11.741 1.00 90.31 110 VAL A C 1
ATOM 922 O O . VAL A 1 110 ? 4.403 -7.128 -10.557 1.00 90.31 110 VAL A O 1
ATOM 925 N N . PRO A 1 111 ? 4.075 -7.625 -12.720 1.00 90.81 111 PRO A N 1
ATOM 926 C CA . PRO A 1 111 ? 3.259 -8.800 -12.420 1.00 90.81 111 PRO A CA 1
ATOM 927 C C . PRO A 1 111 ? 4.021 -9.896 -11.668 1.00 90.81 111 PRO A C 1
ATOM 929 O O . PRO A 1 111 ? 3.448 -10.513 -10.777 1.00 90.81 111 PRO A O 1
ATOM 932 N N . LEU A 1 112 ? 5.302 -10.118 -11.989 1.00 90.56 112 LEU A N 1
ATOM 933 C CA . LEU A 1 112 ? 6.138 -11.120 -11.315 1.00 90.56 112 LEU A CA 1
ATOM 934 C C . LEU A 1 112 ? 6.399 -10.733 -9.855 1.00 90.56 112 LEU A C 1
ATOM 936 O O . LEU A 1 112 ? 6.240 -11.557 -8.963 1.00 90.56 112 LEU A O 1
ATOM 940 N N . MET A 1 113 ? 6.713 -9.460 -9.601 1.00 89.31 113 MET A N 1
ATOM 941 C CA . MET A 1 113 ? 6.861 -8.916 -8.250 1.00 89.31 113 MET A CA 1
ATOM 942 C C . MET A 1 113 ? 5.559 -9.042 -7.458 1.00 89.31 113 MET A C 1
ATOM 944 O O . MET A 1 113 ? 5.574 -9.493 -6.323 1.00 89.31 113 MET A O 1
ATOM 948 N N . ASN A 1 114 ? 4.417 -8.692 -8.058 1.00 90.38 114 ASN A N 1
ATOM 949 C CA . ASN A 1 114 ? 3.117 -8.827 -7.399 1.00 90.38 114 ASN A CA 1
ATOM 950 C C . ASN A 1 114 ? 2.731 -10.283 -7.130 1.00 90.38 114 ASN A C 1
ATOM 952 O O . ASN A 1 114 ? 2.071 -10.549 -6.130 1.00 90.38 114 ASN A O 1
ATOM 956 N N . ASN A 1 115 ? 3.120 -11.218 -7.999 1.00 89.25 115 ASN A N 1
ATOM 957 C CA . ASN A 1 115 ? 2.942 -12.642 -7.742 1.00 89.25 115 ASN A CA 1
ATOM 958 C C . ASN A 1 115 ? 3.763 -13.072 -6.517 1.00 89.25 115 ASN A C 1
ATOM 960 O O . ASN A 1 115 ? 3.177 -13.636 -5.595 1.00 89.25 115 ASN A O 1
ATOM 964 N N . LEU A 1 116 ? 5.041 -12.669 -6.466 1.00 86.88 116 LEU A N 1
ATOM 965 C CA . LEU A 1 116 ? 5.935 -12.925 -5.334 1.00 86.88 116 LEU A CA 1
ATOM 966 C C . LEU A 1 116 ? 5.380 -12.358 -4.015 1.00 86.88 116 LEU A C 1
ATOM 968 O O . LEU A 1 116 ? 5.349 -13.023 -2.981 1.00 86.88 116 LEU A O 1
ATOM 972 N N . TYR A 1 117 ? 4.913 -11.107 -4.053 1.00 86.62 117 TYR A N 1
ATOM 973 C CA . TYR A 1 117 ? 4.379 -10.425 -2.876 1.00 86.62 117 TYR A CA 1
ATOM 974 C C . TYR A 1 117 ? 3.089 -11.056 -2.340 1.00 86.62 117 TYR A C 1
ATOM 976 O O . TYR A 1 117 ? 2.846 -11.035 -1.138 1.00 86.62 117 TYR A O 1
ATOM 984 N N . ARG A 1 118 ? 2.246 -11.622 -3.207 1.00 83.88 118 ARG A N 1
ATOM 985 C CA . ARG A 1 118 ? 0.951 -12.180 -2.788 1.00 83.88 118 ARG A CA 1
ATOM 986 C C . ARG A 1 118 ? 1.053 -13.598 -2.242 1.00 83.88 118 ARG A C 1
ATOM 988 O O . ARG A 1 118 ? 0.288 -13.932 -1.341 1.00 83.88 118 ARG A O 1
ATOM 995 N N . ASN A 1 119 ? 1.925 -14.430 -2.813 1.00 80.00 119 ASN A N 1
ATOM 996 C CA . ASN A 1 119 ? 1.911 -15.869 -2.543 1.00 80.00 119 ASN A CA 1
ATOM 997 C C . ASN A 1 119 ? 3.011 -16.286 -1.570 1.00 80.00 119 ASN A C 1
ATOM 999 O O . ASN A 1 119 ? 2.727 -16.952 -0.581 1.00 80.00 119 ASN A O 1
ATOM 1003 N N . GLU A 1 120 ? 4.253 -15.894 -1.832 1.00 70.12 120 GLU A N 1
ATOM 1004 C CA . GLU A 1 120 ? 5.398 -16.299 -1.023 1.00 70.12 120 GLU A CA 1
ATOM 1005 C C . GLU A 1 120 ? 5.620 -15.332 0.144 1.00 70.12 120 GLU A C 1
ATOM 1007 O O . GLU A 1 120 ? 5.875 -15.756 1.270 1.00 70.12 120 GLU A O 1
ATOM 1012 N N . TRP A 1 121 ? 5.487 -14.025 -0.102 1.00 64.19 121 TRP A N 1
ATOM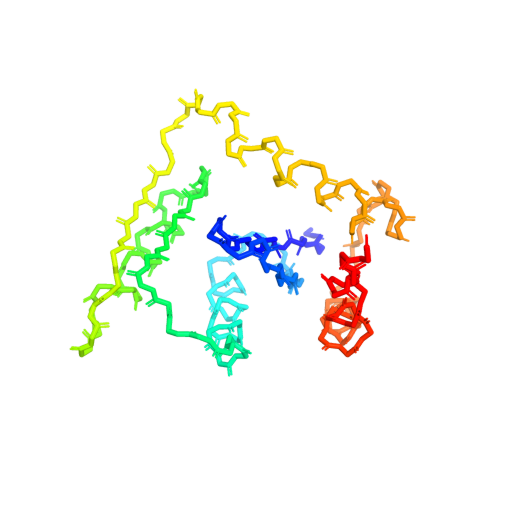 1013 C CA . TRP A 1 121 ? 5.865 -12.993 0.868 1.00 64.19 121 TRP A CA 1
ATOM 1014 C C . TRP A 1 121 ? 4.958 -12.932 2.096 1.00 64.19 121 TRP A C 1
ATOM 1016 O O . TRP A 1 121 ? 5.435 -12.802 3.225 1.00 64.19 121 TRP A O 1
ATOM 1026 N N . ARG A 1 122 ? 3.647 -13.088 1.890 1.00 58.28 122 ARG A N 1
ATOM 1027 C CA . ARG A 1 122 ? 2.644 -13.065 2.962 1.00 58.28 122 ARG A CA 1
ATOM 1028 C C . ARG A 1 122 ? 2.937 -14.089 4.066 1.00 58.28 122 ARG A C 1
ATOM 1030 O O . ARG A 1 122 ? 2.609 -13.850 5.225 1.00 58.28 122 ARG A O 1
ATOM 1037 N N . SER A 1 123 ? 3.563 -15.215 3.722 1.00 49.69 123 SER A N 1
ATOM 1038 C CA . SER A 1 123 ? 3.896 -16.280 4.672 1.00 49.69 123 SER A CA 1
ATOM 1039 C C . SER A 1 123 ? 5.103 -15.960 5.558 1.00 49.69 123 SER A C 1
ATOM 1041 O O . SER A 1 123 ? 5.158 -16.456 6.679 1.00 49.69 123 SER A O 1
ATOM 1043 N N . PHE A 1 124 ? 6.042 -15.116 5.114 1.00 47.62 124 PHE A N 1
ATOM 1044 C CA . PHE A 1 124 ? 7.222 -14.743 5.910 1.00 47.62 124 PHE A CA 1
ATOM 1045 C C . PHE A 1 124 ? 6.948 -13.608 6.909 1.00 47.62 124 PHE A C 1
ATOM 1047 O O . PHE A 1 124 ? 7.621 -13.519 7.938 1.00 47.62 124 PHE A O 1
ATOM 1054 N N . SER A 1 125 ? 5.924 -12.786 6.658 1.00 43.81 125 SER A N 1
ATOM 1055 C CA . SER A 1 125 ? 5.457 -11.742 7.584 1.00 43.81 125 SER A CA 1
ATOM 1056 C C . SER A 1 125 ? 4.774 -12.295 8.843 1.00 43.81 125 SER A C 1
ATOM 1058 O O . SER A 1 125 ? 4.602 -11.560 9.812 1.00 43.81 125 SER A O 1
ATOM 1060 N N . ILE A 1 126 ? 4.427 -13.589 8.868 1.00 39.88 126 ILE A N 1
ATOM 1061 C CA . ILE A 1 126 ? 4.023 -14.316 10.079 1.00 39.88 126 ILE A CA 1
ATOM 1062 C C . ILE A 1 126 ? 5.262 -15.040 10.614 1.00 39.88 126 ILE A C 1
ATOM 1064 O O . ILE A 1 126 ? 5.358 -16.265 10.602 1.00 39.88 126 ILE A O 1
ATOM 1068 N N . SER A 1 127 ? 6.258 -14.280 11.064 1.00 32.59 127 SER A N 1
ATOM 1069 C CA . SER A 1 127 ? 7.244 -14.860 11.971 1.00 32.59 127 SER A CA 1
ATOM 1070 C C . SER A 1 127 ? 6.580 -14.946 13.338 1.00 32.59 127 SER A C 1
ATOM 1072 O O . SER A 1 127 ? 6.279 -13.936 13.969 1.00 32.59 127 SER A O 1
ATOM 1074 N N . VAL A 1 128 ? 6.263 -16.180 13.723 1.00 33.25 128 VAL A N 1
ATOM 1075 C CA . VAL A 1 128 ? 5.738 -16.568 15.029 1.00 33.25 128 VAL A CA 1
ATOM 1076 C C . VAL A 1 128 ? 6.608 -15.918 16.103 1.00 33.25 128 VAL A C 1
ATOM 1078 O O . VAL A 1 128 ? 7.793 -16.228 16.210 1.00 33.25 128 VAL A O 1
ATOM 1081 N N . ALA A 1 129 ? 6.020 -15.013 16.885 1.00 28.95 129 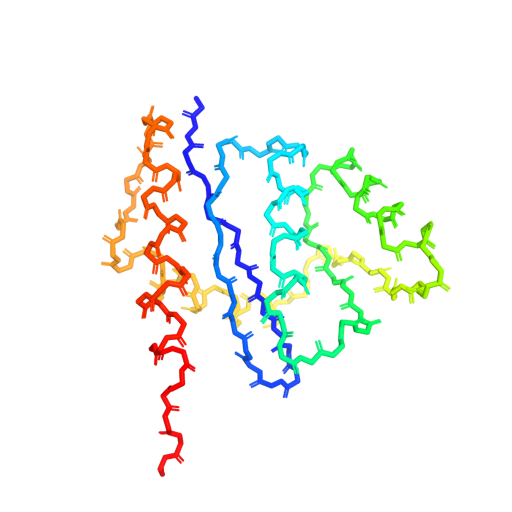ALA A N 1
ATOM 1082 C CA . ALA A 1 129 ? 6.543 -14.696 18.203 1.00 28.95 129 ALA A CA 1
ATOM 1083 C C . ALA A 1 129 ? 6.390 -15.972 19.043 1.00 28.95 129 ALA A C 1
ATOM 1085 O O . ALA A 1 129 ? 5.290 -16.299 19.490 1.00 28.95 129 ALA A O 1
ATOM 1086 N N . GLY A 1 130 ? 7.470 -16.748 19.115 1.00 32.03 130 GLY A N 1
ATOM 1087 C CA . GLY A 1 130 ? 7.683 -17.758 20.146 1.00 32.03 130 GLY A CA 1
ATOM 1088 C C . GLY A 1 130 ? 8.319 -17.119 21.366 1.00 32.03 130 GLY A C 1
ATOM 1089 O O . GLY A 1 130 ? 9.113 -16.171 21.170 1.00 32.03 130 GLY A O 1
#

Sequence (130 aa):
MFAYTIDFVDIATGWTEQRAAWGKGEKGVLEQIKDVEKMLPFPLLGFDSDNGGEFLNYHLFRHFTDRKQPVSFTRSRAYRKDDNADIEQKNWTHVRQWFGYQRLDNPKVVPLMNNLYRNEWRSFSISVAG

Secondary structure (DSSP, 8-state):
--EEEEEEE-TTT--EEEEEEETT-HHHHHHHHHHHHHH-SS---EEEE-S--HHHHHHHHHHHHSSSS--EEEEPPTT-HHHHHHHHHHHIIIIIHHHTT-----TTHHHHHHHHIIIIIHHHS-----

Radius of gyration: 14.78 Å; chains: 1; bounding box: 40×34×38 Å

Foldseek 3Di:
DFKDKDWDADPVPRQIFIAIFDPLDLVRVVVVVVVVCVVDPDHQQADEDEPRPPVSLVVVQCVQAVDPRHHHYHYDDPDPPPVVVSVVVCCCVPPCVPVNPDTHP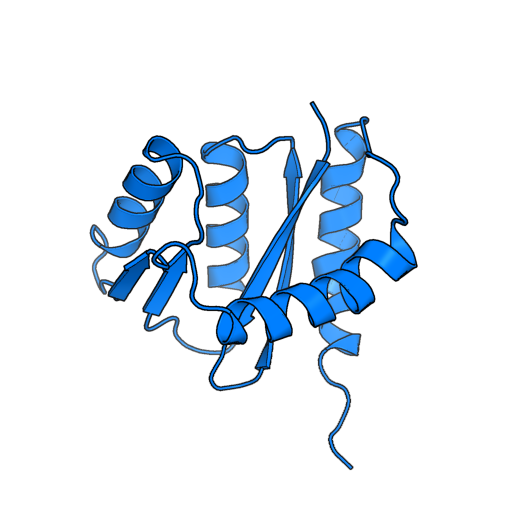DPVCRVVVRVCRPPVVNVVSPPDPD